Protein AF-A0A1F5GQG4-F1 (afdb_monomer)

Secondary structure (DSSP, 8-state):
-HHIIIIIT-----GGG-----GGG-EEETTEEE-SS-EEE-HHHHHHHHHHHHTT---HHHHHHHHHHHHTSS-HHHHHHHHHHHHT--

Foldseek 3Di:
DCCCQCVVVVHDDDPVPDDDDDLQQADDDPQWGHHPPFIGGHPVVLVVLVVCLQVVVDDPVRLVVVLVSPVRGPQPVSNVVSCCSNPVVD

Organism: NCBI:txid1797724

Structure (mmCIF, N/CA/C/O backbone):
data_AF-A0A1F5GQG4-F1
#
_entry.id   AF-A0A1F5GQG4-F1
#
loop_
_atom_site.group_PDB
_atom_site.id
_atom_site.type_symbol
_atom_site.label_atom_id
_atom_site.label_alt_id
_atom_site.label_comp_id
_atom_site.label_asym_id
_atom_site.label_entity_id
_atom_site.label_seq_id
_atom_site.pdbx_PDB_ins_code
_atom_site.Cartn_x
_atom_site.Cartn_y
_atom_site.Cartn_z
_atom_site.occupancy
_atom_site.B_iso_or_equiv
_atom_site.auth_seq_id
_atom_site.auth_comp_id
_atom_site.auth_asym_id
_atom_site.auth_atom_id
_atom_site.pdbx_PDB_model_num
ATOM 1 N N . MET A 1 1 ? -17.965 -5.700 23.202 1.00 66.88 1 MET A N 1
ATOM 2 C CA . MET A 1 1 ? -16.698 -6.129 22.560 1.00 66.88 1 MET A CA 1
ATOM 3 C C . MET A 1 1 ? -15.817 -6.949 23.499 1.00 66.88 1 MET A C 1
ATOM 5 O O . MET A 1 1 ? -15.507 -8.070 23.134 1.00 66.88 1 MET A O 1
ATOM 9 N N . LYS A 1 2 ? -15.472 -6.458 24.705 1.00 77.06 2 LYS A N 1
ATOM 10 C CA . LYS A 1 2 ? -14.712 -7.251 25.697 1.00 77.06 2 LYS A CA 1
ATOM 11 C C . LYS A 1 2 ? -15.385 -8.579 26.069 1.00 77.06 2 LYS A C 1
ATOM 13 O O . LYS A 1 2 ? -14.708 -9.589 26.037 1.00 77.06 2 LYS A O 1
ATOM 18 N N . TYR A 1 3 ? -16.697 -8.566 26.321 1.00 89.69 3 TYR A N 1
ATOM 19 C CA . TYR A 1 3 ? -17.477 -9.774 26.628 1.00 89.69 3 TYR A CA 1
ATOM 20 C C . TYR A 1 3 ? -17.361 -10.841 25.526 1.00 89.69 3 TYR A C 1
ATOM 22 O O . TYR A 1 3 ? -16.920 -11.946 25.779 1.00 89.69 3 TYR A O 1
ATOM 30 N N . PHE A 1 4 ? -17.647 -10.486 24.269 1.00 93.81 4 PHE A N 1
ATOM 31 C CA . PHE A 1 4 ? -17.550 -11.436 23.153 1.00 93.81 4 PHE A CA 1
ATOM 32 C C . PHE A 1 4 ? -16.124 -11.968 22.941 1.00 93.81 4 PHE A C 1
ATOM 34 O O . PHE A 1 4 ? -15.926 -13.166 22.780 1.00 93.81 4 PHE A O 1
ATOM 41 N N . LEU A 1 5 ? -15.117 -11.088 22.956 1.00 93.88 5 LEU A N 1
ATOM 42 C CA . LEU A 1 5 ? -13.732 -11.513 22.749 1.00 93.88 5 LEU A CA 1
ATOM 43 C C . LEU A 1 5 ? -13.244 -12.414 23.884 1.00 93.88 5 LEU A C 1
ATOM 45 O O . LEU A 1 5 ? -12.720 -13.480 23.603 1.00 93.88 5 LEU A O 1
ATOM 49 N N . LYS A 1 6 ? -13.448 -12.020 25.141 1.00 93.75 6 LYS A N 1
ATOM 50 C CA . LYS A 1 6 ? -12.925 -12.752 26.295 1.00 93.75 6 LYS A CA 1
ATOM 51 C C . LYS A 1 6 ? -13.779 -13.967 26.652 1.00 93.75 6 LYS A C 1
ATOM 53 O O . LYS A 1 6 ? -13.254 -15.060 26.777 1.00 93.75 6 LYS A O 1
ATOM 58 N N . ASP A 1 7 ? -15.089 -13.792 26.773 1.00 94.62 7 ASP A N 1
ATOM 59 C CA . ASP A 1 7 ? -15.963 -14.806 27.371 1.00 94.62 7 ASP A CA 1
ATOM 60 C C . ASP A 1 7 ? -16.505 -15.801 26.331 1.00 94.62 7 ASP A C 1
ATOM 62 O O . ASP A 1 7 ? -16.935 -16.892 26.692 1.00 94.62 7 ASP A O 1
ATOM 66 N N . THR A 1 8 ? -16.490 -15.451 25.037 1.00 96.81 8 THR A N 1
ATOM 67 C CA . THR A 1 8 ? -16.880 -16.370 23.947 1.00 96.81 8 THR A CA 1
ATOM 68 C C . THR A 1 8 ? -15.680 -16.925 23.183 1.00 96.81 8 THR A C 1
ATOM 70 O O . THR A 1 8 ? -15.694 -18.096 22.817 1.00 96.81 8 THR A O 1
ATOM 73 N N . LEU A 1 9 ? -14.665 -16.097 22.909 1.00 96.25 9 LEU A N 1
ATOM 74 C CA . LEU A 1 9 ? -13.522 -16.484 22.070 1.00 96.25 9 LEU A CA 1
ATOM 75 C C . LEU A 1 9 ? -12.214 -16.719 22.843 1.00 96.25 9 LEU A C 1
ATOM 77 O O . LEU A 1 9 ? -11.251 -17.153 22.220 1.00 96.25 9 LEU A O 1
ATOM 81 N N . ASP A 1 10 ? -12.161 -16.429 24.148 1.00 95.56 10 ASP A N 1
ATOM 82 C CA . ASP A 1 10 ? -10.938 -16.449 24.973 1.00 95.56 10 ASP A CA 1
ATOM 83 C C . ASP A 1 10 ? -9.772 -15.632 24.372 1.00 95.56 10 ASP A C 1
ATOM 85 O O . ASP A 1 10 ? -8.613 -16.040 24.316 1.00 95.56 10 ASP A O 1
ATOM 89 N N . LEU A 1 11 ? -10.099 -14.439 23.863 1.00 95.00 11 LEU A N 1
ATOM 90 C CA . LEU A 1 11 ? -9.170 -13.496 23.246 1.00 95.00 11 LEU A CA 1
ATOM 91 C C . LEU A 1 11 ? -9.117 -12.172 24.014 1.00 95.00 11 LEU A C 1
ATOM 93 O O . LEU A 1 11 ? -10.140 -11.573 24.357 1.00 95.00 11 LEU A O 1
ATOM 97 N N . GLU A 1 12 ? -7.907 -11.637 24.178 1.00 91.69 12 GLU A N 1
ATOM 98 C CA . GLU A 1 12 ? -7.675 -10.302 24.730 1.00 91.69 12 GLU A CA 1
ATOM 99 C C . GLU A 1 12 ? -6.841 -9.430 23.777 1.00 91.69 12 GLU A C 1
ATOM 101 O O . GLU A 1 12 ? -5.834 -9.854 23.210 1.00 91.69 12 GLU A O 1
ATOM 106 N N . ILE A 1 13 ? -7.260 -8.172 23.600 1.00 89.56 13 ILE A N 1
ATOM 107 C CA . ILE A 1 13 ? -6.519 -7.182 22.809 1.00 89.56 13 ILE A CA 1
ATOM 108 C C . ILE A 1 13 ? -5.541 -6.452 23.726 1.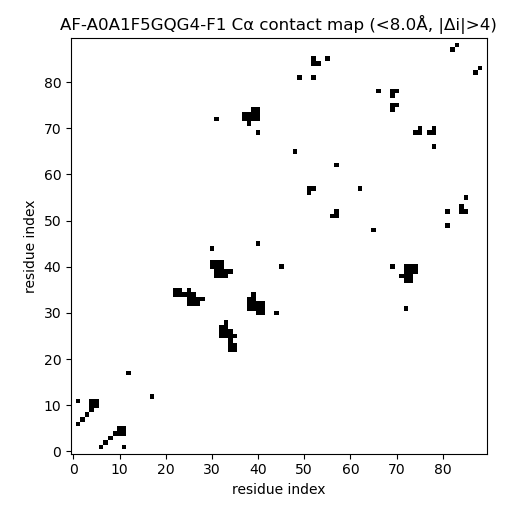00 89.56 13 ILE A C 1
ATOM 110 O O . ILE A 1 13 ? -5.945 -5.823 24.703 1.00 89.56 13 ILE A O 1
ATOM 114 N N . HIS A 1 14 ? -4.259 -6.459 23.362 1.00 89.38 14 HIS A N 1
ATOM 115 C CA . HIS A 1 14 ? -3.226 -5.761 24.120 1.00 89.38 14 HIS A CA 1
ATOM 116 C C . HIS A 1 14 ? -3.495 -4.241 24.184 1.00 89.38 14 HIS A C 1
ATOM 118 O O . HIS A 1 14 ? -3.599 -3.603 23.129 1.00 89.38 14 HIS A O 1
ATOM 124 N N . PRO A 1 15 ? -3.517 -3.615 25.377 1.00 86.50 15 PRO A N 1
ATOM 125 C CA . PRO A 1 15 ? -3.954 -2.225 25.546 1.00 86.50 15 PRO A CA 1
ATOM 126 C C . PRO A 1 15 ? -3.074 -1.218 24.795 1.00 86.50 15 PRO A C 1
ATOM 128 O O . PRO A 1 15 ? -3.572 -0.241 24.247 1.00 86.50 15 PRO A O 1
ATOM 131 N N . GLN A 1 16 ? -1.769 -1.487 24.688 1.00 89.62 16 GLN A N 1
ATOM 132 C CA . GLN A 1 16 ? -0.829 -0.619 23.962 1.00 89.62 16 GLN A CA 1
ATOM 133 C C . GLN A 1 16 ? -0.825 -0.839 22.438 1.00 89.62 16 GLN A C 1
ATOM 135 O O . GLN A 1 16 ? -0.129 -0.129 21.720 1.00 89.62 16 GLN A O 1
ATOM 140 N N . LYS A 1 17 ? -1.570 -1.828 21.920 1.00 88.19 17 LYS A N 1
ATOM 141 C CA . LYS A 1 17 ? -1.682 -2.095 20.472 1.00 88.19 17 LYS A CA 1
ATOM 142 C C . LYS A 1 17 ? -2.977 -1.534 19.874 1.00 88.19 17 LYS A C 1
ATOM 144 O O . LYS A 1 17 ? -3.332 -1.869 18.747 1.00 88.19 17 LYS A O 1
ATOM 149 N N . ILE A 1 18 ? -3.669 -0.669 20.616 1.00 87.38 18 ILE A N 1
ATOM 150 C CA . ILE A 1 18 ? -4.869 0.034 20.168 1.00 87.38 18 ILE A CA 1
ATOM 151 C C . ILE A 1 18 ? -4.464 1.443 19.741 1.00 87.38 18 ILE A C 1
ATOM 153 O O . ILE A 1 18 ? -3.773 2.155 20.463 1.00 87.38 18 ILE A O 1
ATOM 157 N N . SER A 1 19 ? -4.903 1.856 18.556 1.00 86.31 19 SER A N 1
ATOM 158 C CA . SER A 1 19 ? -4.643 3.193 18.023 1.00 86.31 19 SER A CA 1
ATOM 159 C C . SER A 1 19 ? -5.957 3.897 17.707 1.00 86.31 19 SER A C 1
ATOM 161 O O . SER A 1 19 ? -6.677 3.455 16.809 1.00 86.31 19 SER A O 1
ATOM 163 N N . PHE A 1 20 ? -6.243 5.004 18.387 1.00 88.69 20 PHE A N 1
ATOM 164 C CA . PHE A 1 20 ? -7.373 5.869 18.054 1.00 88.69 20 PHE A CA 1
ATOM 165 C C . PHE A 1 20 ? -6.935 6.888 17.007 1.00 88.69 20 PHE A C 1
ATOM 167 O O . PHE A 1 20 ? -6.020 7.677 17.229 1.00 88.69 20 PHE A O 1
ATOM 174 N N . ARG A 1 21 ? -7.552 6.832 15.828 1.00 90.50 21 ARG A N 1
ATOM 175 C CA . ARG A 1 21 ? -7.228 7.706 14.696 1.00 90.50 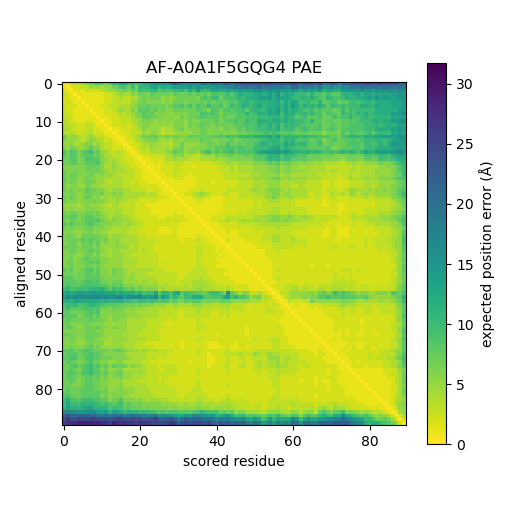21 ARG A CA 1
ATOM 176 C C . ARG A 1 21 ? -8.483 7.974 13.879 1.00 90.50 21 ARG A C 1
ATOM 178 O O . ARG A 1 21 ? -9.427 7.187 13.902 1.00 90.50 21 ARG A O 1
ATOM 185 N N . LYS A 1 22 ? -8.497 9.099 13.165 1.00 94.69 22 LYS A N 1
ATOM 186 C CA . LYS A 1 22 ? -9.615 9.466 12.290 1.00 94.69 22 LYS A CA 1
ATOM 187 C C . LYS A 1 22 ? -9.685 8.488 11.118 1.00 94.69 22 LYS A C 1
ATOM 189 O O . LYS A 1 22 ? -8.666 8.232 10.484 1.00 94.69 22 LYS A O 1
ATOM 194 N N . LEU A 1 23 ? -10.886 8.025 10.770 1.00 92.56 23 LEU A N 1
ATOM 195 C CA . LEU A 1 23 ? -11.095 7.160 9.601 1.00 92.56 23 LEU A CA 1
ATOM 196 C C . LEU A 1 23 ? -10.599 7.814 8.298 1.00 92.56 23 LEU A C 1
ATOM 198 O O . LEU A 1 23 ? -10.082 7.136 7.416 1.00 92.56 23 LEU A O 1
ATOM 202 N N . ALA A 1 24 ? -10.681 9.145 8.211 1.00 95.19 24 ALA A N 1
ATOM 203 C CA . ALA A 1 24 ? -10.172 9.926 7.085 1.00 95.19 24 ALA A CA 1
ATOM 204 C C . ALA A 1 24 ? -8.651 9.799 6.862 1.00 95.19 24 ALA A C 1
ATOM 206 O O . ALA A 1 24 ? -8.170 10.159 5.794 1.00 95.19 24 ALA A O 1
ATOM 207 N N . TRP A 1 25 ? -7.884 9.303 7.840 1.00 94.06 25 TRP A N 1
ATOM 208 C CA . TRP A 1 25 ? -6.453 9.016 7.673 1.00 94.06 25 TRP A CA 1
ATOM 209 C C . TRP A 1 25 ? -6.187 7.665 6.999 1.00 94.06 25 TRP A C 1
ATOM 211 O O . TRP A 1 25 ? -5.065 7.402 6.572 1.00 94.06 25 TRP A O 1
ATOM 221 N N . GLY A 1 26 ? -7.221 6.835 6.873 1.00 94.75 26 GLY A N 1
ATOM 222 C CA . GLY A 1 26 ? -7.158 5.527 6.247 1.00 94.75 26 GLY A CA 1
ATOM 223 C C . GLY A 1 26 ? -6.683 4.412 7.177 1.00 94.75 26 GLY A C 1
ATOM 224 O O . GLY A 1 26 ? -6.170 4.636 8.276 1.00 94.75 26 GLY A O 1
ATOM 225 N N . ILE A 1 27 ? -6.893 3.183 6.714 1.00 94.69 27 ILE A N 1
ATOM 226 C CA . ILE A 1 27 ? -6.550 1.943 7.408 1.00 94.69 27 ILE A CA 1
ATOM 227 C C . ILE A 1 27 ? -5.448 1.235 6.624 1.00 94.69 27 ILE A C 1
ATOM 229 O O . ILE A 1 27 ? -5.575 0.997 5.423 1.00 94.69 27 ILE A O 1
ATOM 233 N N . ASP A 1 28 ? -4.374 0.872 7.317 1.00 93.56 28 ASP A N 1
ATOM 234 C CA . ASP A 1 28 ? -3.316 0.040 6.754 1.00 93.56 28 ASP A CA 1
ATOM 235 C C . ASP A 1 28 ? -3.805 -1.409 6.640 1.00 93.56 28 ASP A C 1
ATOM 237 O O . ASP A 1 28 ? -4.033 -2.067 7.654 1.00 93.56 28 ASP A O 1
ATOM 241 N N . PHE A 1 29 ? -3.943 -1.923 5.415 1.00 93.25 29 PHE A N 1
ATOM 242 C CA . PHE A 1 29 ? -4.416 -3.289 5.180 1.00 93.25 29 PHE A CA 1
ATOM 243 C C . PHE A 1 29 ? -3.747 -3.927 3.960 1.00 93.25 29 PHE A C 1
ATOM 245 O O . PHE A 1 29 ? -3.752 -3.351 2.876 1.00 93.25 29 PHE A O 1
ATOM 252 N N . CYS A 1 30 ? -3.147 -5.110 4.136 1.00 92.19 30 CYS A N 1
ATOM 253 C CA . CYS A 1 30 ? -2.548 -5.927 3.065 1.00 92.19 30 CYS A CA 1
ATOM 254 C C . CYS A 1 30 ? -1.635 -5.164 2.080 1.00 92.19 30 CYS A C 1
ATOM 256 O O . CYS A 1 30 ? -1.582 -5.462 0.891 1.00 92.19 30 CYS A O 1
ATOM 258 N N . GLY A 1 31 ? -0.890 -4.169 2.571 1.00 93.56 31 GLY A N 1
ATOM 259 C CA . GLY A 1 31 ? 0.004 -3.361 1.737 1.00 93.56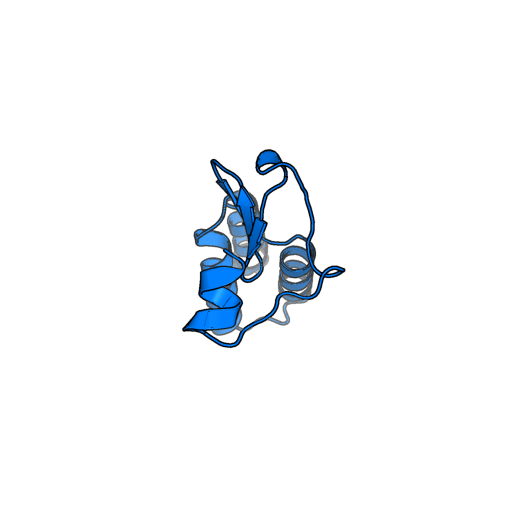 31 GLY A CA 1
ATOM 260 C C . GLY A 1 31 ? -0.666 -2.181 1.029 1.00 93.56 31 GLY A C 1
ATOM 261 O O . GLY A 1 31 ? -0.005 -1.523 0.227 1.00 93.56 31 GLY A O 1
ATOM 262 N N . TYR A 1 32 ? -1.915 -1.866 1.351 1.00 96.69 32 TYR A N 1
ATOM 263 C CA . TYR A 1 32 ? -2.629 -0.669 0.923 1.00 96.69 32 TYR A CA 1
ATOM 264 C C . TYR A 1 32 ? -2.937 0.250 2.106 1.00 96.69 32 TYR A C 1
ATOM 266 O O . TYR A 1 32 ? -2.849 -0.148 3.269 1.00 96.69 32 TYR A O 1
ATOM 274 N N . ILE A 1 33 ? -3.302 1.484 1.778 1.00 96.69 33 ILE A N 1
ATOM 275 C CA . ILE A 1 33 ? -3.961 2.429 2.675 1.00 96.69 33 ILE A CA 1
ATOM 276 C C . ILE A 1 33 ? -5.394 2.568 2.158 1.00 96.69 33 ILE A C 1
AT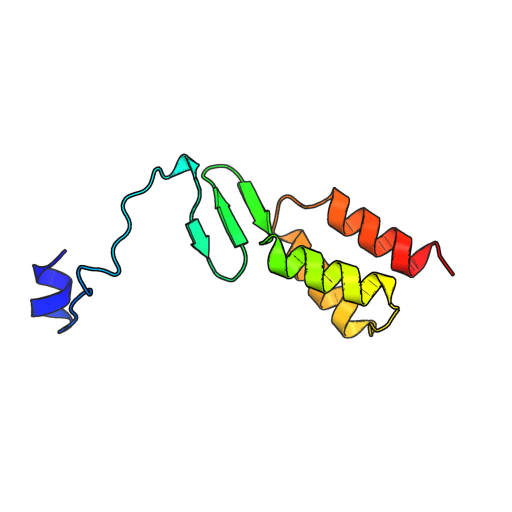OM 278 O O . ILE A 1 33 ? -5.613 3.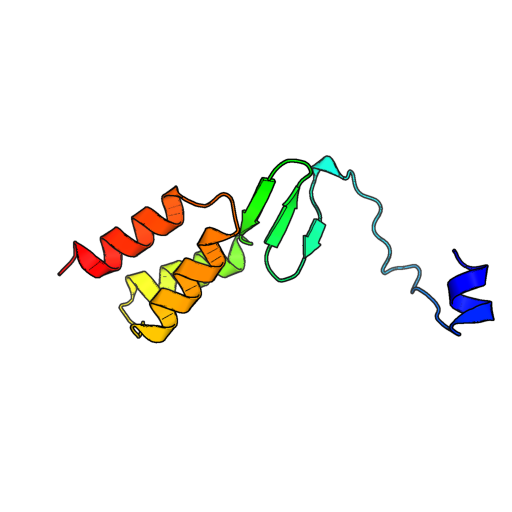116 1.076 1.00 96.69 33 ILE A O 1
ATOM 282 N N . VAL A 1 34 ? -6.355 2.025 2.900 1.00 96.88 34 VAL A N 1
ATOM 283 C CA . VAL A 1 34 ? -7.781 2.047 2.555 1.00 96.88 34 VAL A CA 1
ATOM 284 C C . VAL A 1 34 ? -8.402 3.303 3.146 1.00 96.88 34 VAL A C 1
ATOM 286 O O . VAL A 1 34 ? -8.460 3.448 4.365 1.00 96.88 34 VAL A O 1
ATOM 289 N N . LEU A 1 35 ? -8.844 4.220 2.292 1.00 96.81 35 LEU A N 1
ATOM 290 C CA . LEU A 1 35 ? -9.522 5.459 2.672 1.00 96.81 35 LEU A CA 1
ATOM 291 C C . LEU A 1 35 ? -11.021 5.343 2.346 1.00 96.81 35 LEU A C 1
ATOM 293 O O . LEU A 1 35 ? -11.402 4.485 1.550 1.00 96.81 35 LEU A O 1
ATOM 297 N N . PRO A 1 36 ? -11.887 6.205 2.915 1.00 95.94 36 PRO A N 1
ATOM 298 C CA . PRO A 1 36 ? -13.340 6.090 2.743 1.00 95.94 36 PRO A CA 1
ATOM 299 C C . PRO A 1 36 ? -13.840 6.027 1.292 1.00 95.94 36 PRO A C 1
ATOM 301 O O . PRO A 1 36 ? -14.866 5.410 1.030 1.00 95.94 36 PRO A O 1
ATOM 304 N N . HIS A 1 37 ? -13.128 6.656 0.349 1.00 95.88 37 HIS A N 1
ATOM 305 C CA . HIS A 1 37 ? -13.561 6.765 -1.051 1.00 95.88 37 HIS A CA 1
ATOM 306 C C . HIS A 1 37 ? -12.541 6.233 -2.063 1.00 95.88 37 HIS A C 1
ATOM 308 O O . HIS A 1 37 ? -12.809 6.238 -3.261 1.00 95.88 37 HIS A O 1
ATOM 314 N N . TYR A 1 38 ? -11.352 5.822 -1.618 1.00 96.06 38 TYR A N 1
ATOM 315 C CA . TYR A 1 38 ? -10.298 5.345 -2.509 1.00 96.06 38 TYR A CA 1
ATOM 316 C C . TYR A 1 38 ? -9.256 4.517 -1.758 1.00 96.06 38 TYR A C 1
ATOM 318 O O . TYR A 1 38 ? -9.150 4.559 -0.537 1.00 96.06 38 TYR A O 1
ATOM 326 N N . ILE A 1 39 ? -8.456 3.763 -2.505 1.00 97.12 39 ILE A N 1
ATOM 327 C CA . ILE A 1 39 ? -7.378 2.931 -1.970 1.00 97.12 39 ILE A CA 1
ATOM 328 C C . ILE A 1 39 ? -6.063 3.439 -2.548 1.00 97.12 39 ILE A C 1
ATOM 330 O O . ILE A 1 39 ? -5.973 3.687 -3.750 1.00 97.12 39 ILE A O 1
ATOM 334 N N . LEU A 1 40 ? -5.037 3.592 -1.715 1.00 97.31 40 LEU A N 1
ATOM 335 C CA . LEU A 1 40 ? -3.688 3.942 -2.155 1.00 97.31 40 LEU A CA 1
ATOM 336 C C . LEU 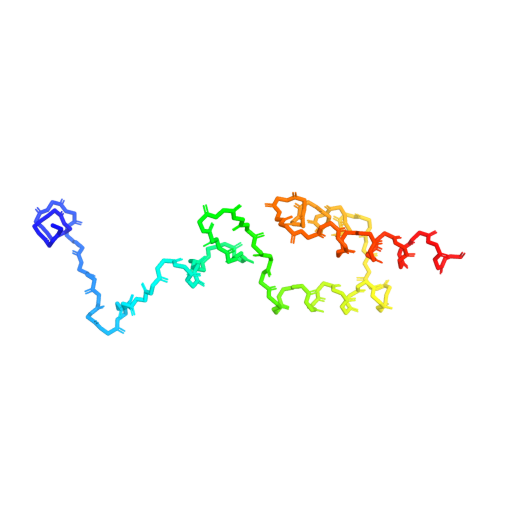A 1 40 ? -2.724 2.766 -1.955 1.00 97.31 40 LEU A C 1
ATOM 338 O O . LEU A 1 40 ? -2.782 2.095 -0.923 1.00 97.31 40 LEU A O 1
ATOM 342 N N . PRO A 1 41 ? -1.780 2.525 -2.881 1.00 97.25 41 PRO A N 1
ATOM 343 C CA . PRO A 1 41 ? -0.690 1.591 -2.635 1.00 97.25 41 PRO A CA 1
ATOM 344 C C . PRO A 1 41 ? 0.268 2.163 -1.582 1.00 97.25 41 PRO A C 1
ATOM 346 O O . PRO A 1 41 ? 0.556 3.364 -1.562 1.00 97.25 41 PRO A O 1
ATOM 349 N N . ARG A 1 42 ? 0.829 1.309 -0.719 1.00 95.31 42 ARG A N 1
ATOM 350 C CA . ARG A 1 42 ? 1.774 1.764 0.310 1.00 95.31 42 ARG A CA 1
ATOM 351 C C . ARG A 1 42 ? 3.058 2.297 -0.327 1.00 95.31 42 ARG A C 1
ATOM 353 O O . ARG A 1 42 ? 3.700 1.624 -1.135 1.00 95.31 42 ARG A O 1
ATOM 360 N N . THR A 1 43 ? 3.499 3.476 0.111 1.00 94.75 43 THR A N 1
ATOM 361 C CA . THR A 1 43 ? 4.653 4.195 -0.460 1.00 94.75 43 THR A CA 1
ATOM 362 C C . THR A 1 43 ? 5.931 3.356 -0.511 1.00 94.75 43 THR A C 1
ATOM 364 O O . THR A 1 43 ? 6.626 3.353 -1.526 1.00 94.75 43 THR A O 1
ATOM 367 N N . LYS A 1 44 ? 6.231 2.597 0.554 1.00 95.06 44 LYS A N 1
ATOM 368 C CA . LYS A 1 44 ? 7.422 1.730 0.617 1.00 95.06 44 LYS A CA 1
ATOM 369 C C . LYS A 1 44 ? 7.390 0.639 -0.460 1.00 95.06 44 LYS A C 1
ATOM 371 O O . LYS A 1 44 ? 8.406 0.404 -1.112 1.00 95.06 44 LYS A O 1
ATOM 376 N N . THR A 1 45 ? 6.232 0.009 -0.661 1.00 94.38 45 THR A N 1
ATOM 377 C CA . THR A 1 45 ? 6.032 -1.028 -1.682 1.00 94.38 45 THR A CA 1
ATOM 378 C C . THR A 1 45 ? 6.153 -0.434 -3.077 1.00 94.38 45 THR A C 1
ATOM 380 O O . THR A 1 45 ? 6.950 -0.932 -3.868 1.00 94.38 45 THR A O 1
ATOM 383 N N . LYS A 1 46 ? 5.461 0.687 -3.334 1.00 95.50 46 LYS A N 1
ATOM 384 C CA . LYS A 1 46 ? 5.552 1.429 -4.598 1.00 95.50 46 LYS A CA 1
ATOM 385 C C . LYS A 1 46 ? 7.005 1.748 -4.958 1.00 95.50 46 LYS A C 1
ATOM 387 O O . LYS A 1 46 ? 7.460 1.397 -6.039 1.00 95.50 46 LYS A O 1
ATOM 392 N N . ARG A 1 47 ? 7.760 2.344 -4.028 1.00 95.12 47 ARG A N 1
ATOM 393 C CA . ARG A 1 47 ? 9.171 2.709 -4.238 1.00 95.12 47 ARG A CA 1
ATOM 394 C C . ARG A 1 47 ? 10.055 1.495 -4.532 1.00 95.12 47 ARG A C 1
ATOM 396 O O . ARG A 1 47 ? 10.910 1.564 -5.406 1.00 95.12 47 ARG A O 1
ATOM 403 N N . ARG A 1 48 ? 9.855 0.384 -3.813 1.00 94.25 48 ARG A N 1
ATOM 404 C CA . ARG A 1 48 ? 10.608 -0.860 -4.041 1.00 94.25 48 ARG A CA 1
ATOM 405 C C . ARG A 1 48 ? 10.341 -1.431 -5.434 1.00 94.25 48 ARG A C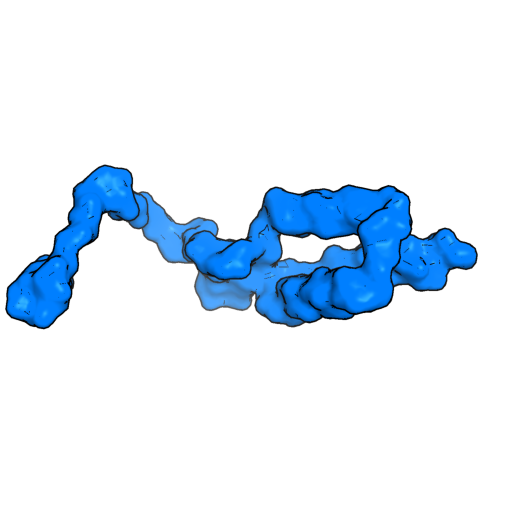 1
ATOM 407 O O . ARG A 1 48 ? 11.285 -1.864 -6.082 1.00 94.25 48 ARG A O 1
ATOM 414 N N . ILE A 1 49 ? 9.082 -1.431 -5.871 1.00 94.50 49 ILE A N 1
ATOM 415 C CA . ILE A 1 49 ? 8.702 -1.916 -7.202 1.00 94.50 49 ILE A CA 1
ATOM 416 C C . ILE A 1 49 ? 9.327 -1.033 -8.286 1.00 94.50 49 ILE A C 1
ATOM 418 O O . ILE A 1 49 ? 9.998 -1.561 -9.164 1.00 94.50 49 ILE A O 1
ATOM 422 N N . PHE A 1 50 ? 9.202 0.293 -8.178 1.00 93.06 50 PHE A N 1
ATOM 423 C CA . PHE A 1 50 ? 9.822 1.218 -9.133 1.00 93.06 50 PHE A CA 1
ATOM 424 C C . PHE A 1 50 ? 11.332 1.029 -9.248 1.00 93.06 50 PHE A C 1
ATOM 426 O O . PHE A 1 50 ? 11.848 0.983 -10.356 1.00 93.06 50 PHE A O 1
ATOM 433 N N . LYS A 1 51 ? 12.040 0.859 -8.124 1.00 93.12 51 LYS A N 1
ATOM 434 C CA . LYS A 1 51 ? 13.485 0.598 -8.153 1.00 93.12 51 LYS A CA 1
ATOM 435 C C . LYS A 1 51 ? 13.820 -0.661 -8.963 1.00 93.12 51 LYS A C 1
ATOM 437 O O . LYS A 1 51 ? 14.757 -0.637 -9.746 1.00 93.12 51 LYS A O 1
ATOM 442 N N . LYS A 1 52 ? 13.048 -1.740 -8.796 1.00 92.38 52 LYS A N 1
ATOM 443 C CA . LYS A 1 52 ? 13.244 -2.975 -9.569 1.00 92.38 52 LYS A CA 1
ATOM 444 C C . LYS A 1 52 ? 12.995 -2.770 -11.062 1.00 92.38 52 LYS A C 1
ATOM 446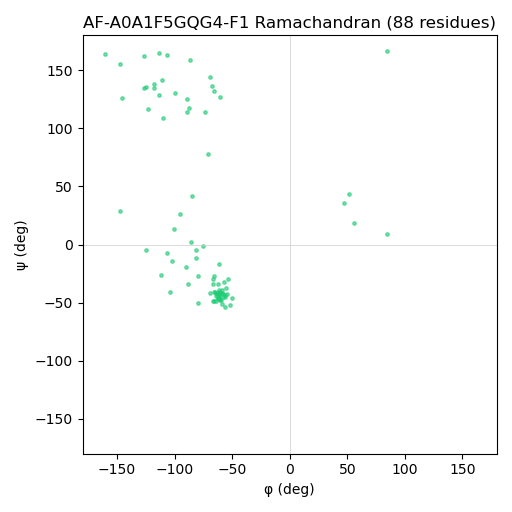 O O . LYS A 1 52 ? 13.785 -3.243 -11.866 1.00 92.38 52 LYS A O 1
ATOM 451 N N . VAL A 1 53 ? 11.920 -2.057 -11.407 1.00 91.56 53 VAL A N 1
ATOM 452 C CA . VAL A 1 53 ? 11.566 -1.733 -12.798 1.00 91.56 53 VAL A CA 1
ATOM 453 C C . VAL A 1 53 ? 12.679 -0.925 -13.469 1.00 91.56 53 VAL A C 1
ATOM 455 O O . VAL A 1 53 ? 13.116 -1.289 -14.553 1.00 91.56 53 VAL A O 1
ATOM 458 N N . LEU A 1 54 ? 13.184 0.117 -12.803 1.00 89.62 54 LEU A N 1
ATOM 459 C CA . LEU A 1 54 ? 14.248 0.978 -13.334 1.00 89.62 54 LEU A CA 1
ATOM 460 C C . LEU A 1 54 ? 15.590 0.255 -13.488 1.00 89.62 54 LEU A C 1
ATOM 462 O O . LEU A 1 54 ? 16.324 0.530 -14.428 1.00 89.62 54 LEU A O 1
ATOM 466 N N . ASN A 1 55 ? 15.898 -0.686 -12.596 1.00 90.25 55 ASN A N 1
ATOM 467 C CA . ASN A 1 55 ? 17.106 -1.503 -12.694 1.00 90.25 55 ASN A CA 1
ATOM 468 C C . ASN A 1 55 ? 17.016 -2.606 -13.768 1.00 90.25 55 ASN A C 1
ATOM 470 O O . ASN A 1 55 ? 17.960 -3.374 -13.909 1.00 90.25 55 ASN A O 1
ATOM 474 N N . GLN A 1 56 ? 15.883 -2.742 -14.469 1.00 81.56 56 GLN A N 1
ATOM 475 C CA . GLN A 1 56 ? 15.607 -3.838 -15.413 1.00 81.56 56 GLN A CA 1
ATOM 476 C C . GLN A 1 56 ? 15.738 -5.251 -14.796 1.00 81.56 56 GLN A C 1
ATOM 478 O O . GLN A 1 56 ? 15.786 -6.256 -15.498 1.00 81.56 56 GLN A O 1
ATOM 483 N N . GLU A 1 57 ? 15.704 -5.360 -13.465 1.00 83.44 57 GLU A N 1
ATOM 484 C CA . GLU A 1 57 ? 15.775 -6.620 -12.711 1.00 83.44 57 GLU A CA 1
ATOM 485 C C . GLU A 1 57 ? 14.384 -7.275 -12.575 1.00 83.44 57 GLU A C 1
ATOM 487 O O . GLU A 1 57 ? 13.987 -7.717 -11.488 1.00 83.44 57 GLU A O 1
ATOM 492 N N . ILE A 1 58 ? 13.571 -7.271 -13.639 1.00 90.00 58 ILE A N 1
ATOM 493 C CA . ILE A 1 58 ? 12.189 -7.770 -13.575 1.00 90.00 58 ILE A CA 1
ATOM 494 C C . ILE A 1 58 ? 11.921 -8.813 -14.650 1.00 90.00 58 ILE A C 1
ATOM 496 O O . ILE A 1 58 ? 12.225 -8.630 -15.822 1.00 90.00 58 ILE A O 1
ATOM 500 N N . THR A 1 59 ? 11.267 -9.897 -14.248 1.00 92.88 59 THR A N 1
ATOM 501 C CA . THR A 1 59 ? 10.698 -10.867 -15.182 1.00 92.88 59 THR A CA 1
ATOM 502 C C . THR A 1 59 ? 9.291 -10.446 -15.602 1.00 92.88 59 THR A C 1
ATOM 504 O O . THR A 1 59 ? 8.602 -9.735 -14.863 1.00 92.88 59 THR A O 1
ATOM 507 N N . ASN A 1 60 ? 8.806 -10.956 -16.738 1.00 91.88 60 ASN A N 1
ATOM 508 C CA . ASN A 1 60 ? 7.423 -10.732 -17.176 1.00 91.88 60 ASN A CA 1
ATOM 509 C C . ASN A 1 60 ? 6.393 -11.163 -16.116 1.00 91.88 60 ASN A C 1
ATOM 511 O O . ASN A 1 60 ? 5.408 -10.462 -15.896 1.00 91.88 60 ASN A O 1
ATOM 515 N N . GLN A 1 61 ? 6.635 -12.263 -15.392 1.00 95.38 61 GLN A N 1
ATOM 516 C CA . GLN A 1 61 ? 5.748 -12.711 -14.309 1.00 95.38 61 GLN A CA 1
ATOM 517 C C . GLN A 1 61 ? 5.700 -11.696 -13.155 1.00 95.38 61 GLN A C 1
ATOM 519 O O . GLN A 1 61 ? 4.629 -11.401 -12.613 1.00 95.38 61 GLN A O 1
ATOM 524 N N . SER A 1 62 ? 6.857 -11.130 -12.795 1.00 93.88 62 SER A N 1
ATOM 525 C CA . SER A 1 62 ? 6.953 -10.098 -11.757 1.00 93.88 62 SER A CA 1
ATOM 526 C C . SER A 1 62 ? 6.248 -8.815 -12.191 1.00 93.88 62 SER A C 1
ATOM 528 O O . SER A 1 62 ? 5.520 -8.222 -11.396 1.00 93.88 62 SER A O 1
ATOM 530 N N . LEU A 1 63 ? 6.406 -8.421 -13.459 1.00 94.50 63 LEU A N 1
ATOM 531 C CA . LEU A 1 63 ? 5.728 -7.266 -14.041 1.00 94.50 63 LEU A CA 1
ATOM 532 C C . LEU A 1 63 ? 4.205 -7.405 -13.955 1.00 94.50 63 LEU A C 1
ATOM 534 O O . LEU A 1 63 ? 3.551 -6.515 -13.416 1.00 94.50 63 LEU A O 1
ATOM 538 N N . GLN A 1 64 ? 3.638 -8.528 -14.408 1.00 95.44 64 GLN A N 1
ATOM 539 C CA . GLN A 1 64 ? 2.187 -8.748 -14.338 1.00 95.44 64 GLN A CA 1
ATOM 540 C C . GLN A 1 64 ? 1.677 -8.746 -12.893 1.00 95.44 64 GLN A C 1
ATOM 542 O O . GLN A 1 64 ? 0.648 -8.139 -12.596 1.00 95.44 64 GLN A O 1
ATOM 547 N N . SER A 1 65 ? 2.444 -9.333 -11.970 1.00 95.00 65 SER A N 1
ATOM 548 C CA . SER A 1 65 ? 2.125 -9.303 -10.538 1.00 95.00 65 SER A CA 1
ATOM 549 C C . SER A 1 65 ? 2.097 -7.872 -9.979 1.00 95.00 65 SER A C 1
ATOM 551 O O . SER A 1 65 ? 1.210 -7.521 -9.201 1.00 95.00 65 SER A O 1
ATOM 553 N N . TYR A 1 66 ? 3.040 -7.013 -10.383 1.00 95.38 66 TYR A N 1
ATOM 554 C CA . TYR A 1 66 ? 3.072 -5.605 -9.973 1.00 95.38 66 TYR A CA 1
ATOM 555 C C . TYR A 1 66 ? 1.932 -4.790 -10.584 1.00 95.38 66 TYR A C 1
ATOM 557 O O . TYR A 1 66 ? 1.306 -4.003 -9.875 1.00 95.38 66 TYR A O 1
ATOM 565 N N . LEU A 1 67 ? 1.621 -5.001 -11.864 1.00 95.81 67 LEU A N 1
ATOM 566 C CA . LEU A 1 67 ? 0.484 -4.358 -12.524 1.00 95.81 67 LEU A CA 1
ATOM 567 C C . LEU A 1 67 ? -0.841 -4.730 -11.843 1.00 95.81 67 LEU A C 1
ATOM 569 O O . LEU A 1 67 ? -1.660 -3.844 -11.599 1.00 95.81 67 LEU A O 1
ATOM 573 N N . GLY A 1 68 ? -1.015 -5.999 -11.458 1.00 95.88 68 GLY A N 1
ATOM 574 C CA . GLY A 1 68 ? -2.167 -6.460 -10.678 1.00 95.88 68 GLY A CA 1
ATOM 575 C C . GLY A 1 68 ? -2.268 -5.794 -9.300 1.00 95.88 68 GLY A C 1
ATOM 576 O O . GLY A 1 68 ? -3.331 -5.332 -8.903 1.00 95.88 68 GLY A O 1
ATOM 577 N N . TYR A 1 69 ? -1.154 -5.644 -8.581 1.00 95.88 69 TYR A N 1
ATOM 578 C CA . TYR A 1 69 ? -1.147 -4.914 -7.305 1.00 95.88 69 TYR A CA 1
ATOM 579 C C . TYR A 1 69 ? -1.613 -3.452 -7.456 1.00 95.88 69 TYR A C 1
ATOM 581 O O . TYR A 1 69 ? -2.341 -2.925 -6.619 1.00 95.88 69 TYR A O 1
ATOM 589 N N . PHE A 1 70 ? -1.225 -2.774 -8.534 1.00 96.81 70 PHE A N 1
ATOM 590 C CA . PHE A 1 70 ? -1.633 -1.388 -8.758 1.00 96.81 70 PHE A CA 1
ATOM 591 C C . PHE A 1 70 ? -3.060 -1.251 -9.314 1.00 96.81 70 PHE A C 1
ATOM 593 O O . PHE A 1 70 ? -3.716 -0.242 -9.049 1.00 96.81 70 PHE A O 1
ATOM 600 N N . CYS A 1 71 ? -3.586 -2.243 -10.041 1.00 95.31 71 CYS A N 1
ATOM 601 C CA . CYS A 1 71 ? -4.900 -2.124 -10.686 1.00 95.31 71 CYS A CA 1
ATOM 602 C C . CYS A 1 71 ? -6.066 -2.010 -9.688 1.00 95.31 71 CYS A C 1
ATOM 604 O O . CYS A 1 71 ? -7.068 -1.366 -9.994 1.00 95.31 71 CYS A O 1
ATOM 606 N N . HIS A 1 72 ? -5.911 -2.555 -8.479 1.00 92.94 72 HIS A N 1
ATOM 607 C CA . HIS A 1 72 ? -6.910 -2.484 -7.408 1.00 92.94 72 HIS A CA 1
ATOM 608 C C . HIS A 1 72 ? -6.818 -1.210 -6.549 1.00 92.94 72 HIS A C 1
ATOM 610 O O . HIS A 1 72 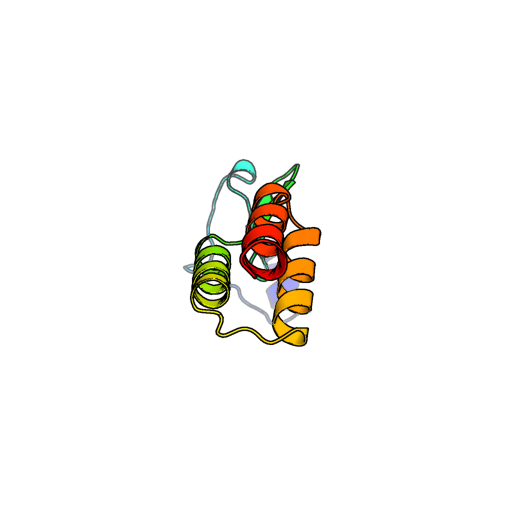? -7.572 -1.053 -5.589 1.00 92.94 72 HIS A O 1
ATOM 616 N N . ALA A 1 73 ? -5.907 -0.287 -6.873 1.00 96.44 73 ALA A N 1
ATOM 617 C CA . ALA A 1 73 ? -5.721 0.963 -6.149 1.00 96.44 73 ALA A CA 1
ATOM 618 C C . ALA A 1 73 ? -5.774 2.176 -7.087 1.00 96.44 73 ALA A C 1
ATOM 620 O O . ALA A 1 73 ? -5.582 2.078 -8.299 1.00 96.44 73 ALA A O 1
ATOM 621 N N . SER A 1 74 ? -5.977 3.361 -6.513 1.00 96.75 74 SER A N 1
ATOM 622 C CA . SER A 1 74 ? -5.923 4.638 -7.225 1.00 96.75 74 SER A CA 1
ATOM 623 C C . SER A 1 74 ? -4.478 4.963 -7.616 1.00 96.75 74 SER A C 1
ATOM 625 O O . SER A 1 74 ? -3.761 5.702 -6.941 1.00 96.75 74 SER A O 1
ATOM 627 N N . SER A 1 75 ? -4.004 4.311 -8.679 1.00 96.31 75 SER A N 1
ATOM 628 C CA . SER A 1 75 ? -2.595 4.327 -9.078 1.00 96.31 75 SER A CA 1
ATOM 629 C C . SER A 1 75 ? -2.382 4.243 -10.593 1.00 96.31 75 SER A C 1
ATOM 631 O O . SER A 1 75 ? -1.337 3.805 -11.061 1.00 96.31 75 SER A O 1
ATOM 633 N N . ARG A 1 76 ? -3.346 4.744 -11.378 1.00 95.94 76 ARG A N 1
ATOM 634 C CA . ARG A 1 76 ? -3.287 4.758 -12.854 1.00 95.94 76 ARG A CA 1
ATOM 635 C C . ARG A 1 76 ? -1.976 5.335 -13.404 1.00 95.94 76 ARG A C 1
ATOM 637 O O . ARG A 1 76 ? -1.351 4.693 -14.236 1.00 95.94 76 ARG A O 1
ATOM 644 N N . LYS A 1 77 ? -1.521 6.475 -12.868 1.00 94.81 77 LYS A N 1
ATOM 645 C CA . LYS A 1 77 ? -0.243 7.104 -13.260 1.00 94.81 77 LYS A CA 1
ATOM 646 C C . LYS A 1 77 ? 0.957 6.176 -13.042 1.00 94.81 77 LYS A C 1
ATOM 648 O O . LYS A 1 77 ? 1.804 6.045 -13.904 1.00 94.81 77 LYS A O 1
ATOM 653 N N . VAL A 1 78 ? 0.980 5.460 -11.916 1.00 94.94 78 VAL A N 1
ATOM 654 C CA . VAL A 1 78 ? 2.058 4.510 -11.593 1.00 94.94 78 VAL A CA 1
ATOM 655 C C . VAL A 1 78 ? 2.090 3.347 -12.581 1.00 94.94 78 VAL A C 1
ATOM 657 O O . VAL A 1 78 ? 3.164 2.909 -12.979 1.00 94.94 78 VAL A O 1
ATOM 660 N N . ILE A 1 79 ? 0.921 2.838 -12.970 1.00 95.81 79 ILE A N 1
ATOM 661 C CA . ILE A 1 79 ? 0.813 1.776 -13.974 1.00 95.81 79 ILE A CA 1
ATOM 662 C C . ILE A 1 79 ? 1.387 2.251 -15.307 1.00 95.81 79 ILE A C 1
ATOM 664 O O . ILE A 1 79 ? 2.160 1.525 -15.924 1.00 95.81 79 ILE A O 1
ATOM 668 N N . GLU A 1 80 ? 1.014 3.453 -15.739 1.00 94.88 80 GLU A N 1
ATOM 669 C CA . GLU A 1 80 ? 1.500 4.061 -16.976 1.00 94.88 80 GLU A CA 1
ATOM 670 C C . GLU A 1 80 ? 3.020 4.249 -16.953 1.00 94.88 80 GLU A C 1
ATOM 672 O O . GLU A 1 80 ? 3.700 3.773 -17.858 1.00 94.88 80 GLU A O 1
ATOM 677 N N . ASP A 1 81 ? 3.568 4.801 -15.869 1.00 93.88 81 ASP A N 1
ATOM 678 C CA . ASP A 1 81 ? 5.014 4.960 -15.698 1.00 93.88 81 ASP A CA 1
ATOM 679 C C . ASP A 1 81 ? 5.752 3.616 -15.792 1.00 93.88 81 ASP A C 1
ATOM 681 O O . ASP A 1 81 ? 6.774 3.511 -16.472 1.00 93.88 81 ASP A O 1
ATOM 685 N N . ILE A 1 82 ? 5.242 2.567 -15.133 1.00 93.50 82 ILE A N 1
ATOM 686 C CA . ILE A 1 82 ? 5.840 1.225 -15.187 1.00 93.50 82 ILE A CA 1
ATOM 687 C C . ILE A 1 82 ? 5.805 0.680 -16.616 1.00 93.50 82 ILE A C 1
ATOM 689 O O . ILE A 1 82 ? 6.814 0.170 -17.096 1.00 93.50 82 ILE A O 1
ATOM 693 N N . LYS A 1 83 ? 4.668 0.802 -17.311 1.00 92.50 83 LYS A N 1
ATOM 694 C CA . LYS A 1 83 ? 4.533 0.345 -18.700 1.00 92.50 83 LYS A CA 1
ATOM 695 C C . LYS A 1 83 ? 5.493 1.086 -19.626 1.00 92.50 83 LYS A C 1
ATOM 697 O O . LYS A 1 83 ? 6.180 0.439 -20.406 1.00 92.50 83 LYS A O 1
ATOM 702 N N . ASN A 1 84 ? 5.592 2.406 -19.505 1.00 92.38 84 ASN A N 1
ATOM 703 C CA . ASN A 1 84 ? 6.489 3.212 -20.328 1.00 92.38 84 ASN A CA 1
ATOM 704 C C . ASN A 1 84 ? 7.952 2.806 -20.108 1.00 92.38 84 ASN A C 1
ATOM 706 O O . ASN A 1 84 ? 8.678 2.582 -21.071 1.00 92.38 84 ASN A O 1
ATOM 710 N N . ASN A 1 85 ? 8.361 2.603 -18.852 1.00 90.00 85 ASN A N 1
ATOM 711 C CA . ASN A 1 85 ? 9.722 2.165 -18.539 1.00 90.00 85 ASN A CA 1
ATOM 712 C C . ASN A 1 85 ? 10.044 0.747 -19.032 1.00 90.00 85 ASN A C 1
ATOM 714 O O . ASN A 1 85 ? 11.203 0.467 -19.319 1.00 90.00 85 ASN A O 1
ATOM 718 N N . CYS A 1 86 ? 9.052 -0.141 -19.123 1.00 86.94 86 CYS A N 1
ATOM 719 C CA . CYS A 1 86 ? 9.259 -1.512 -19.591 1.00 86.94 86 CYS A CA 1
ATOM 720 C C . CYS A 1 86 ? 9.134 -1.682 -21.112 1.00 86.94 86 CYS A C 1
ATOM 722 O O . CYS A 1 86 ? 9.803 -2.550 -21.658 1.00 86.94 86 CYS A O 1
ATOM 724 N N . TYR A 1 87 ? 8.262 -0.920 -21.782 1.00 83.69 87 TYR A N 1
ATOM 725 C CA . TYR A 1 87 ? 7.903 -1.153 -23.189 1.00 83.69 87 TYR A CA 1
ATOM 726 C C . TYR A 1 87 ? 8.390 -0.071 -24.156 1.00 83.69 87 TYR A C 1
ATOM 728 O O . TYR A 1 87 ? 8.546 -0.368 -25.334 1.00 83.69 87 TYR A O 1
ATOM 736 N N . LEU A 1 88 ? 8.587 1.170 -23.695 1.00 73.81 88 LEU A N 1
ATOM 737 C CA . LEU A 1 88 ? 8.979 2.298 -24.556 1.00 73.81 88 LEU A CA 1
ATOM 738 C C . LEU A 1 88 ? 10.466 2.657 -24.443 1.00 73.81 88 LEU A C 1
ATOM 740 O O . LEU A 1 88 ? 10.969 3.387 -25.286 1.00 73.81 88 LEU A O 1
ATOM 744 N N . ASN A 1 89 ? 11.161 2.150 -23.422 1.00 59.81 89 ASN A N 1
ATOM 745 C CA . ASN A 1 89 ? 12.609 2.310 -23.252 1.00 59.81 89 ASN A CA 1
ATOM 746 C C . ASN A 1 89 ? 13.403 1.110 -23.818 1.00 59.81 89 ASN A C 1
ATOM 748 O O . ASN A 1 89 ? 14.485 0.809 -23.311 1.00 59.81 89 ASN A O 1
ATOM 752 N N . ILE A 1 90 ? 12.843 0.405 -24.811 1.00 51.03 90 ILE A N 1
ATOM 753 C CA . ILE A 1 90 ? 13.528 -0.624 -25.615 1.00 51.03 90 ILE A CA 1
ATOM 754 C C . ILE A 1 90 ? 14.025 0.026 -26.903 1.00 51.03 90 ILE A C 1
ATOM 756 O O . ILE A 1 90 ? 13.210 0.736 -27.533 1.00 51.03 90 ILE A O 1
#

pLDDT: mean 91.78, std 7.45, range [51.03, 97.31]

Radius of gyration: 18.76 Å; Cα contacts (8 Å, |Δi|>4): 73; chains: 1; bounding box: 35×26×53 Å

Nearest PDB structures (foldseek):
  8ubb-assembly1_A  TM=6.168E-01  e=2.642E-02  Bordetella phage BPP-1
  8ubf-assembly1_A  TM=4.283E-01  e=1.520E-01  Bordetella phage BPP-1
  9jm0-assembly1_P  TM=5.931E-01  e=1.145E+00  Escherichia coli
  8ubc-assembly1_A  TM=3.515E-01  e=2.604E-01  Bordetella phage BPP-1

Mean predicted aligned error: 5.24 Å

Sequence (90 aa):
MKYFLKDTLDLEIHPQKISFRKLAWGIDFCGYIVLPHYILPRTKTKRRIFKKVLNQEITNQSLQSYLGYFCHASSRKVIEDIKNNCYLNI

Solvent-accessible surface area (backbone atoms only — not comparable to full-atom values): 5535 Å² total; per-residue (Å²): 108,68,61,55,34,40,79,72,64,73,43,83,82,62,79,89,79,64,80,92,72,63,66,87,76,37,45,84,51,99,66,28,35,45,36,94,90,51,33,36,70,32,65,72,58,54,53,54,51,50,53,34,56,75,67,65,74,60,51,75,71,56,50,54,53,50,49,55,65,38,70,80,26,76,33,68,69,59,51,50,53,54,48,45,62,70,67,67,72,111